Protein AF-A0A6G6YPZ9-F1 (afdb_monomer_lite)

Structure (mmCIF, N/CA/C/O backbone):
data_AF-A0A6G6YPZ9-F1
#
_entry.id   AF-A0A6G6YPZ9-F1
#
loop_
_atom_site.group_PDB
_atom_site.id
_atom_site.type_symbol
_atom_site.label_atom_id
_at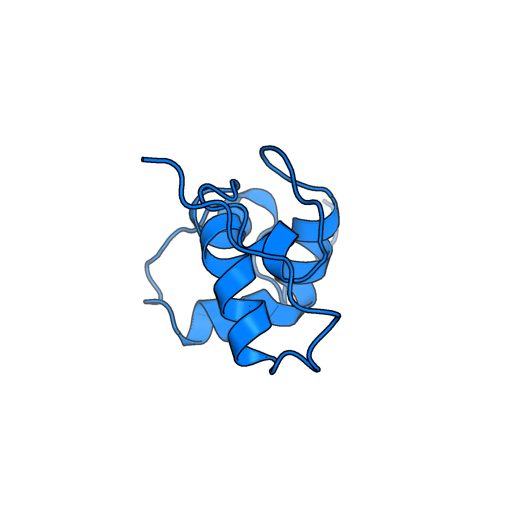om_site.label_alt_id
_atom_site.label_comp_id
_atom_site.label_asym_id
_atom_site.label_entity_id
_atom_site.label_seq_id
_atom_site.pdbx_PDB_ins_code
_atom_site.Cartn_x
_atom_site.Cartn_y
_atom_site.Cartn_z
_atom_site.occupancy
_atom_site.B_iso_or_equiv
_atom_site.auth_seq_id
_atom_site.auth_comp_id
_atom_site.auth_asym_id
_atom_site.auth_atom_id
_atom_site.pdbx_PDB_model_num
ATOM 1 N N . MET A 1 1 ? -19.305 19.655 2.167 1.00 31.98 1 MET A N 1
ATOM 2 C CA . MET A 1 1 ? -19.593 19.253 3.564 1.00 31.98 1 MET A CA 1
ATOM 3 C C . MET A 1 1 ? -18.632 18.125 3.913 1.00 31.98 1 MET A C 1
ATOM 5 O O . MET A 1 1 ? -18.658 17.146 3.179 1.00 31.98 1 MET A O 1
ATOM 9 N N . PRO A 1 2 ? -17.772 18.241 4.939 1.00 37.97 2 PRO A N 1
ATOM 10 C CA . PRO A 1 2 ? -16.895 17.145 5.338 1.00 37.97 2 PRO A CA 1
ATOM 11 C C . PRO A 1 2 ? -17.713 16.148 6.164 1.00 37.97 2 PRO A C 1
ATOM 13 O O . PRO A 1 2 ? -18.261 16.493 7.215 1.00 37.97 2 PRO A O 1
ATOM 16 N N . VAL A 1 3 ? -17.869 14.928 5.658 1.00 51.31 3 VAL A N 1
ATOM 17 C CA . VAL A 1 3 ? -1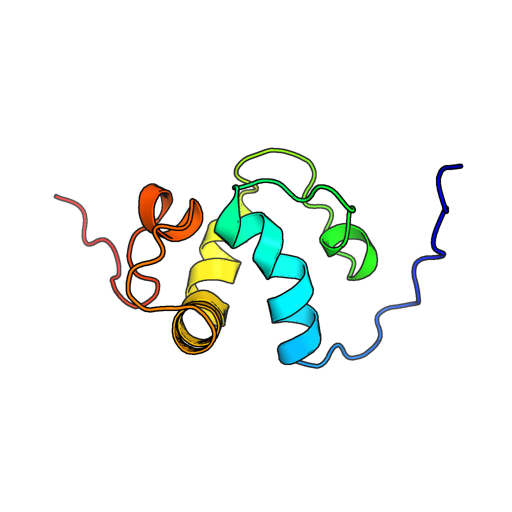8.605 13.874 6.358 1.00 51.31 3 VAL A CA 1
ATOM 18 C C . VAL A 1 3 ? -17.660 13.272 7.389 1.00 51.31 3 VAL A C 1
ATOM 20 O O . VAL A 1 3 ? -16.849 12.419 7.061 1.00 51.31 3 VAL A O 1
ATOM 23 N N . LYS A 1 4 ? -17.754 13.728 8.643 1.00 46.59 4 LYS A N 1
ATOM 24 C CA . LYS A 1 4 ? -17.057 13.096 9.771 1.00 46.59 4 LYS A CA 1
ATOM 25 C C . LYS A 1 4 ? -17.661 11.708 9.995 1.00 46.59 4 LYS A C 1
ATOM 27 O O . LYS A 1 4 ? -18.713 11.587 10.630 1.00 46.59 4 LYS A O 1
ATOM 32 N N . ARG A 1 5 ? -17.044 10.676 9.418 1.00 55.91 5 ARG A N 1
ATOM 33 C CA . ARG A 1 5 ? -17.407 9.280 9.668 1.00 55.91 5 ARG A CA 1
ATOM 34 C C . ARG A 1 5 ? -16.939 8.895 11.072 1.00 55.91 5 ARG A C 1
ATOM 36 O O . ARG A 1 5 ? -15.891 9.313 11.546 1.00 55.91 5 ARG A O 1
ATOM 43 N N . ARG A 1 6 ? -17.816 8.209 11.806 1.00 51.69 6 ARG A N 1
ATOM 44 C CA . ARG A 1 6 ? -17.547 7.733 13.167 1.00 51.69 6 ARG A CA 1
ATOM 45 C C . ARG A 1 6 ? -16.743 6.445 13.056 1.00 51.69 6 ARG A C 1
ATOM 47 O O . ARG A 1 6 ? -17.313 5.467 12.584 1.00 51.69 6 ARG A O 1
ATOM 54 N N . VAL A 1 7 ? -15.510 6.452 13.562 1.00 50.38 7 VAL A N 1
ATOM 55 C CA . VAL A 1 7 ? -14.617 5.287 13.680 1.00 50.38 7 VAL A CA 1
ATOM 56 C C . VAL A 1 7 ? -15.364 4.107 14.323 1.00 50.38 7 VAL A C 1
ATOM 58 O O . VAL A 1 7 ? -15.664 4.142 15.526 1.00 50.38 7 VAL A O 1
ATOM 61 N N . PRO A 1 8 ? -15.722 3.055 13.568 1.00 49.34 8 PRO A N 1
ATOM 62 C CA . PRO A 1 8 ? -16.347 1.884 14.142 1.00 49.34 8 PRO A CA 1
ATOM 63 C C . PRO A 1 8 ? -15.2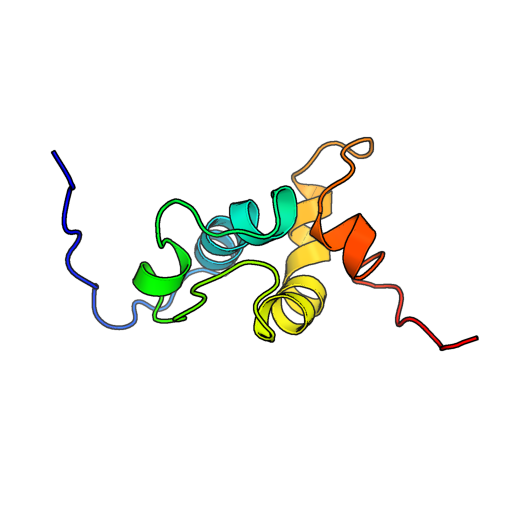56 0.970 14.699 1.00 49.34 8 PRO A C 1
ATOM 65 O O . PRO A 1 8 ? -14.571 0.272 13.962 1.00 49.34 8 PRO A O 1
ATOM 68 N N . LYS A 1 9 ? -15.143 0.977 16.032 1.00 49.97 9 LYS A N 1
ATOM 69 C CA . LYS A 1 9 ? -14.578 -0.061 16.912 1.00 49.97 9 LYS A CA 1
ATOM 70 C C . LYS A 1 9 ? -14.147 -1.331 16.164 1.00 49.97 9 LYS A C 1
ATOM 72 O O . LYS A 1 9 ? -14.978 -2.217 15.987 1.00 49.97 9 LYS A O 1
ATOM 77 N N . GLN A 1 10 ? -12.874 -1.368 15.753 1.00 54.06 10 GLN A N 1
ATOM 78 C CA . GLN A 1 10 ? -12.087 -2.525 15.305 1.00 54.06 10 GLN A CA 1
ATOM 79 C C . GLN A 1 10 ? -12.961 -3.712 14.859 1.00 54.06 10 GLN A C 1
ATOM 81 O O . GLN A 1 10 ? -13.005 -4.764 15.501 1.00 54.06 10 GLN A O 1
ATOM 86 N N . ARG A 1 11 ? -13.749 -3.511 13.794 1.00 52.12 11 ARG A N 1
ATOM 87 C CA . ARG A 1 11 ? -14.425 -4.626 13.128 1.00 52.12 11 ARG A CA 1
ATOM 88 C C . ARG A 1 11 ? -13.315 -5.551 12.659 1.00 52.12 11 ARG A C 1
ATOM 90 O O . ARG A 1 11 ? -12.290 -5.069 12.193 1.00 52.12 11 ARG A O 1
ATOM 97 N N . SER A 1 12 ? -13.498 -6.857 12.808 1.00 52.16 12 SER A N 1
ATOM 98 C CA . SER A 1 12 ? -12.664 -7.854 12.142 1.00 52.16 12 SER A CA 1
ATOM 99 C C . SER A 1 12 ? -12.748 -7.580 10.640 1.00 52.16 12 SER A C 1
ATOM 101 O O . SER A 1 12 ? -13.689 -8.029 9.988 1.00 52.16 12 SER A O 1
ATOM 103 N N . LEU A 1 13 ? -11.867 -6.714 10.137 1.00 64.69 13 LEU A N 1
ATOM 104 C CA . LEU A 1 13 ? -11.878 -6.289 8.752 1.00 64.69 13 LEU A CA 1
ATOM 105 C C . LEU A 1 13 ? -11.556 -7.516 7.918 1.00 64.69 13 LEU A C 1
ATOM 107 O O . LEU A 1 13 ? -10.639 -8.277 8.240 1.00 64.69 13 LEU A O 1
ATOM 111 N N . SER A 1 14 ? -12.348 -7.739 6.875 1.00 76.56 14 SER A N 1
ATOM 112 C CA . SER A 1 14 ? -11.989 -8.770 5.920 1.00 76.56 14 SER A CA 1
ATOM 113 C C . SER A 1 14 ? -10.686 -8.347 5.223 1.00 76.56 14 SER A C 1
ATOM 115 O O . SER A 1 14 ? -10.466 -7.148 5.031 1.00 76.56 14 SER A O 1
ATOM 117 N N . PRO A 1 15 ? -9.828 -9.291 4.799 1.00 78.00 15 PRO A N 1
ATOM 118 C CA . PRO A 1 15 ? -8.618 -8.957 4.042 1.00 78.00 15 PRO A CA 1
ATOM 119 C C . PRO A 1 15 ? -8.901 -8.101 2.795 1.00 78.00 15 PRO A C 1
ATOM 121 O O . PRO A 1 15 ? -8.056 -7.324 2.366 1.00 78.00 15 PRO A O 1
ATOM 124 N N . ALA A 1 16 ? -10.108 -8.215 2.232 1.00 80.94 16 ALA A N 1
ATOM 125 C CA . ALA A 1 16 ? -10.557 -7.410 1.103 1.00 80.94 16 ALA A CA 1
ATOM 126 C C . ALA A 1 16 ? -10.845 -5.946 1.481 1.00 80.94 16 ALA A C 1
ATOM 128 O O . ALA A 1 16 ? -10.543 -5.046 0.701 1.00 80.94 16 ALA A O 1
ATOM 129 N N . ASP A 1 17 ? -11.403 -5.693 2.669 1.00 83.12 17 ASP A N 1
ATOM 130 C CA . ASP A 1 17 ? -11.628 -4.328 3.159 1.00 83.12 17 ASP A CA 1
ATOM 131 C C . ASP A 1 17 ? -10.294 -3.637 3.479 1.00 83.12 17 ASP A C 1
ATOM 133 O O . ASP A 1 17 ? -10.122 -2.459 3.179 1.00 83.12 17 ASP A O 1
ATOM 137 N N . GLU A 1 18 ? -9.328 -4.381 4.031 1.00 85.50 18 GLU A N 1
ATOM 138 C CA . GLU A 1 18 ? -7.979 -3.869 4.296 1.00 85.50 18 GLU A CA 1
ATOM 139 C C . GLU A 1 18 ? -7.259 -3.535 2.982 1.00 85.50 18 GLU A C 1
ATOM 141 O O . GLU A 1 18 ? -6.720 -2.440 2.836 1.00 85.50 18 GLU A O 1
ATOM 146 N N . LEU A 1 19 ? -7.320 -4.426 1.985 1.00 87.31 19 LEU A N 1
ATOM 147 C CA . LEU A 1 19 ? -6.778 -4.174 0.645 1.00 87.31 19 LEU A CA 1
ATOM 148 C C . LEU A 1 19 ? -7.350 -2.893 0.027 1.00 87.31 19 LEU A C 1
ATOM 150 O O . LEU A 1 19 ? -6.615 -2.122 -0.586 1.00 87.31 19 LEU A O 1
ATOM 154 N N . ARG A 1 20 ? -8.656 -2.669 0.194 1.00 86.38 20 ARG A N 1
ATOM 155 C CA . ARG A 1 20 ? -9.335 -1.480 -0.315 1.00 86.38 20 ARG A CA 1
ATOM 156 C C . ARG A 1 20 ? -8.892 -0.207 0.408 1.00 86.38 20 ARG A C 1
ATOM 158 O O . ARG A 1 20 ? -8.702 0.802 -0.252 1.00 86.38 20 ARG A O 1
ATOM 165 N N . ALA A 1 21 ? -8.695 -0.240 1.723 1.00 87.12 21 ALA A N 1
ATOM 166 C CA . ALA A 1 21 ? -8.170 0.923 2.442 1.00 87.12 21 ALA A CA 1
ATOM 167 C C . ALA A 1 21 ? -6.739 1.271 1.986 1.00 87.12 21 ALA A C 1
ATOM 169 O O . ALA A 1 21 ? -6.382 2.434 1.834 1.00 87.12 21 ALA A O 1
ATOM 170 N N . TRP A 1 22 ? -5.923 0.256 1.688 1.00 89.38 22 TRP A N 1
ATOM 171 C CA . TRP A 1 22 ? -4.560 0.454 1.194 1.00 89.38 22 TRP A CA 1
ATOM 172 C C . TRP A 1 22 ? -4.459 0.774 -0.304 1.00 89.38 22 TRP A C 1
ATOM 174 O O . TRP A 1 22 ? -3.387 1.188 -0.746 1.00 89.38 22 TRP A O 1
ATOM 184 N N . SER A 1 23 ? -5.523 0.604 -1.100 1.00 88.44 23 SER A N 1
ATOM 185 C CA . SER A 1 23 ? -5.426 0.734 -2.560 1.00 88.44 23 SER A CA 1
ATOM 186 C C . SER A 1 23 ? -5.024 2.136 -3.006 1.00 88.44 23 SER A C 1
ATOM 188 O O . SER A 1 23 ? -4.191 2.261 -3.898 1.00 88.44 23 SER A O 1
ATOM 190 N N . GLU A 1 24 ? -5.545 3.185 -2.362 1.00 86.56 24 GLU A N 1
ATOM 191 C CA . GLU A 1 24 ? -5.145 4.561 -2.685 1.00 86.56 24 GLU A CA 1
ATOM 192 C C . GLU A 1 24 ? -3.684 4.806 -2.327 1.00 86.56 24 GLU A C 1
ATOM 194 O O . GLU A 1 24 ? -2.899 5.265 -3.156 1.00 86.56 24 GLU A O 1
ATOM 199 N N . MET A 1 25 ? -3.283 4.383 -1.130 1.00 89.31 25 MET A N 1
ATOM 200 C CA . MET A 1 25 ? -1.897 4.472 -0.695 1.00 89.31 25 MET A CA 1
ATOM 201 C C . MET A 1 25 ? -0.946 3.741 -1.657 1.00 89.31 25 MET A C 1
ATOM 203 O O . MET A 1 25 ? 0.163 4.211 -1.902 1.00 89.31 25 MET A O 1
ATOM 207 N N . PHE A 1 26 ? -1.356 2.611 -2.237 1.00 90.12 26 PHE A N 1
ATOM 208 C CA . PHE A 1 26 ? -0.548 1.896 -3.225 1.00 90.12 26 PHE A CA 1
ATOM 209 C C . PHE A 1 26 ? -0.512 2.577 -4.590 1.00 90.12 26 PHE A C 1
ATOM 211 O O . PHE A 1 26 ? 0.519 2.519 -5.267 1.00 90.12 26 PHE A O 1
ATOM 218 N N . ASP A 1 27 ? -1.609 3.211 -4.992 1.00 88.75 27 ASP A N 1
ATOM 219 C CA . ASP A 1 27 ? -1.734 3.847 -6.297 1.00 88.75 27 ASP A CA 1
ATOM 220 C C . ASP A 1 27 ? -0.958 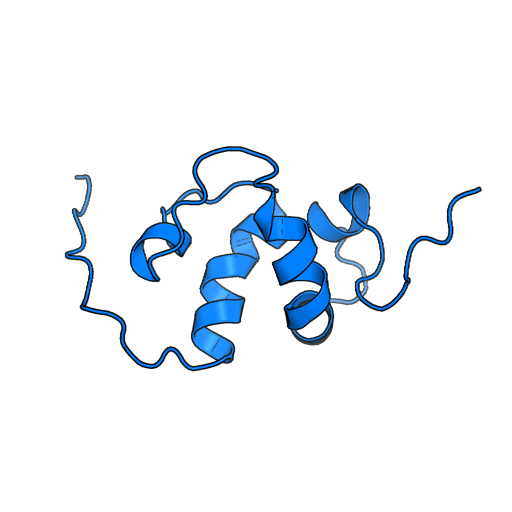5.165 -6.364 1.00 88.75 27 ASP A C 1
ATOM 222 O O . ASP A 1 27 ? -0.095 5.337 -7.224 1.00 88.75 27 ASP A O 1
ATOM 226 N N . VAL A 1 28 ? -1.209 6.066 -5.412 1.00 87.25 28 VAL A N 1
ATOM 227 C CA . VAL A 1 28 ? -0.702 7.450 -5.441 1.00 87.25 28 VAL A CA 1
ATOM 228 C C . VAL A 1 28 ? 0.235 7.788 -4.284 1.00 87.25 28 VAL A C 1
ATOM 230 O O . VAL A 1 28 ? 0.817 8.870 -4.272 1.00 87.25 28 VAL A O 1
ATOM 233 N N . GLY A 1 29 ? 0.418 6.879 -3.323 1.00 86.88 29 GLY A N 1
ATOM 234 C CA . GLY A 1 29 ? 1.299 7.112 -2.178 1.00 86.88 29 GLY A CA 1
ATOM 235 C C . GLY A 1 29 ? 0.708 8.009 -1.103 1.00 86.88 29 GLY A C 1
ATOM 236 O O . GLY A 1 29 ? 1.457 8.452 -0.235 1.00 86.88 29 GLY A O 1
ATOM 237 N N . PHE A 1 30 ? -0.596 8.281 -1.159 1.00 83.50 30 PHE A N 1
ATOM 238 C CA . PHE A 1 30 ? -1.309 9.140 -0.223 1.00 83.50 30 PHE A CA 1
ATOM 239 C C . PHE A 1 30 ? -2.718 8.590 0.026 1.00 83.50 30 PHE A C 1
ATOM 241 O O . PHE A 1 30 ? -3.358 8.108 -0.907 1.00 83.50 30 PHE A O 1
ATOM 248 N N . ASP A 1 31 ? -3.189 8.675 1.268 1.00 83.12 31 ASP A N 1
ATOM 249 C CA . ASP A 1 31 ? -4.569 8.361 1.650 1.00 83.12 31 ASP A CA 1
ATOM 250 C C . ASP A 1 31 ? -5.388 9.657 1.642 1.00 83.12 31 ASP A C 1
ATOM 252 O O . ASP A 1 31 ? -5.199 10.528 2.491 1.00 83.12 31 ASP A O 1
ATOM 256 N N . PHE A 1 32 ? -6.233 9.841 0.626 1.00 77.00 32 PHE A N 1
ATOM 257 C CA . PHE A 1 32 ? -6.984 11.088 0.454 1.00 77.00 32 PHE A CA 1
ATOM 258 C C . PHE A 1 32 ? -8.278 11.124 1.263 1.00 77.00 32 PHE A C 1
ATOM 260 O O . PHE A 1 32 ? -8.801 12.213 1.522 1.00 77.00 32 PHE A O 1
ATOM 267 N N . PHE A 1 33 ? -8.812 9.957 1.616 1.00 78.69 33 PHE A N 1
ATOM 268 C CA . PHE A 1 33 ? -10.097 9.830 2.299 1.00 78.69 33 PHE A CA 1
ATOM 269 C C . PHE A 1 33 ? -9.970 9.416 3.763 1.00 78.69 33 PHE A C 1
ATOM 271 O O . PHE A 1 33 ? -11.002 9.233 4.411 1.00 78.69 33 PHE A O 1
ATOM 278 N N . ASP A 1 34 ? -8.740 9.323 4.274 1.00 78.94 34 ASP A N 1
ATOM 279 C CA . ASP A 1 34 ? -8.433 8.811 5.609 1.00 78.94 34 ASP A CA 1
ATOM 280 C C . ASP A 1 34 ? -9.044 7.402 5.810 1.00 78.94 34 ASP A C 1
ATOM 282 O O . ASP A 1 34 ? -9.466 7.027 6.909 1.00 78.94 34 ASP A O 1
ATOM 286 N N . ASP A 1 35 ? -9.107 6.603 4.734 1.00 81.56 35 ASP A N 1
ATOM 287 C CA . ASP A 1 35 ? -9.659 5.241 4.754 1.00 81.56 35 ASP A CA 1
ATOM 288 C C . ASP A 1 35 ? -8.803 4.325 5.654 1.00 81.56 35 ASP A C 1
ATOM 290 O O . ASP A 1 35 ? -9.318 3.388 6.274 1.00 81.56 35 ASP A O 1
ATOM 294 N N . LEU A 1 36 ? -7.502 4.614 5.787 1.00 81.12 36 LEU A N 1
ATOM 295 C CA . LEU A 1 36 ? -6.616 3.940 6.734 1.00 81.12 36 LEU A CA 1
ATOM 296 C C . LEU A 1 36 ? -6.960 4.322 8.182 1.00 81.12 36 LEU A C 1
ATOM 298 O O . LEU A 1 36 ? -6.958 3.454 9.063 1.00 81.12 36 LEU A O 1
ATOM 302 N N . GLU A 1 37 ? -7.334 5.578 8.443 1.00 80.81 37 GLU A N 1
ATOM 303 C CA . GLU A 1 37 ? -7.758 6.019 9.778 1.00 80.81 37 GLU A CA 1
ATOM 304 C C . GLU A 1 37 ? -9.052 5.310 10.208 1.00 80.81 37 GLU A C 1
ATOM 306 O O . GLU A 1 37 ? -9.171 4.874 11.359 1.00 80.81 37 GLU A O 1
ATOM 311 N N . ASP A 1 38 ? -9.979 5.096 9.268 1.00 74.62 38 ASP A N 1
ATOM 312 C CA . ASP A 1 38 ? -11.237 4.371 9.492 1.00 74.62 38 ASP A CA 1
ATOM 313 C C . ASP A 1 38 ? -11.011 2.913 9.954 1.00 74.62 38 ASP A C 1
ATOM 315 O O . ASP A 1 38 ? -11.844 2.351 10.679 1.00 74.62 38 ASP A O 1
ATOM 319 N N . ILE A 1 39 ? -9.864 2.311 9.611 1.00 75.44 39 ILE A N 1
ATOM 320 C CA . ILE A 1 39 ? -9.467 0.954 10.032 1.00 75.44 39 ILE A CA 1
ATOM 321 C C . ILE A 1 39 ? -8.487 0.950 11.218 1.00 75.44 39 ILE A C 1
ATOM 323 O O . ILE A 1 39 ? -8.008 -0.107 11.636 1.00 75.44 39 ILE A O 1
ATOM 327 N N . GLY A 1 40 ? -8.236 2.119 11.816 1.00 74.50 40 GLY A N 1
ATOM 328 C CA . GLY A 1 40 ? -7.368 2.298 12.981 1.00 74.50 40 GLY A CA 1
ATOM 329 C C . GLY A 1 40 ? -5.879 2.419 12.651 1.00 74.50 40 GLY A C 1
ATOM 330 O O . GLY A 1 40 ? -5.048 2.320 13.555 1.00 74.50 40 GLY A O 1
ATOM 331 N N . LEU A 1 41 ? -5.532 2.626 11.380 1.00 76.75 41 LEU A N 1
ATOM 332 C CA . LEU A 1 41 ? -4.178 2.909 10.923 1.00 76.75 41 LEU A CA 1
ATOM 333 C C . LEU A 1 41 ? -4.047 4.408 10.659 1.00 76.75 41 LEU A C 1
ATOM 335 O O . LEU A 1 41 ? -4.486 4.917 9.638 1.00 76.75 41 LEU A O 1
ATOM 339 N N . SER A 1 42 ? -3.408 5.138 11.567 1.00 69.44 42 SER A N 1
ATOM 340 C CA . SER A 1 42 ? -3.104 6.552 11.331 1.00 69.44 42 SER A CA 1
ATOM 341 C C . SER A 1 42 ? -1.956 6.679 10.328 1.00 69.44 42 SER A C 1
ATOM 343 O O . SER A 1 42 ? -0.801 6.816 10.721 1.00 69.44 42 SER A O 1
ATOM 345 N N . ALA A 1 43 ? -2.272 6.587 9.039 1.00 65.81 43 ALA A N 1
ATOM 346 C CA . ALA A 1 43 ? -1.328 6.749 7.944 1.00 65.81 43 ALA A CA 1
ATOM 347 C C . ALA A 1 43 ? -1.451 8.144 7.326 1.00 65.81 43 ALA A C 1
ATOM 349 O O . ALA A 1 43 ? -1.860 8.313 6.185 1.00 65.81 43 ALA A O 1
ATOM 350 N N . THR A 1 44 ? -1.116 9.172 8.101 1.00 62.31 44 THR A N 1
ATOM 351 C CA . THR A 1 44 ? -1.197 10.551 7.618 1.00 62.31 44 THR A CA 1
ATOM 352 C C . THR A 1 44 ? 0.095 10.921 6.887 1.00 62.31 44 THR A C 1
ATOM 354 O O . THR A 1 44 ? 1.167 10.943 7.494 1.00 62.31 44 THR A O 1
ATOM 357 N N . GLY A 1 45 ? -0.002 11.247 5.597 1.00 66.44 45 GLY A N 1
ATOM 358 C CA . GLY A 1 45 ? 1.113 11.766 4.798 1.00 66.44 45 GLY A CA 1
ATOM 359 C C . GLY A 1 45 ? 1.635 10.819 3.715 1.00 66.44 45 GLY A C 1
ATOM 360 O O . GLY A 1 45 ? 1.393 9.613 3.734 1.00 66.44 45 GLY A O 1
ATOM 361 N N . GLU A 1 46 ? 2.377 11.388 2.758 1.00 69.31 46 GLU A N 1
ATOM 362 C CA . GLU A 1 46 ? 2.958 10.622 1.654 1.00 69.31 46 GLU A CA 1
ATOM 363 C C . GLU A 1 46 ? 3.989 9.613 2.173 1.00 69.31 46 GLU A C 1
ATOM 365 O O . GLU A 1 46 ? 4.849 9.947 2.991 1.00 69.31 46 GLU A O 1
ATOM 370 N N . GLY A 1 47 ? 3.944 8.381 1.670 1.00 62.88 47 GLY A N 1
ATOM 371 C CA . GLY A 1 47 ? 5.006 7.408 1.924 1.00 62.88 47 GLY A CA 1
ATOM 372 C C . GLY A 1 47 ? 5.092 6.888 3.356 1.00 62.88 47 GLY A C 1
ATOM 373 O O . GLY A 1 47 ? 6.191 6.638 3.853 1.00 62.88 47 GLY A O 1
ATOM 374 N N . HIS A 1 48 ? 3.943 6.711 4.011 1.00 77.19 48 HIS A N 1
ATOM 375 C CA . HIS A 1 48 ? 3.842 6.194 5.371 1.00 77.19 48 HIS A CA 1
ATOM 376 C C . HIS A 1 48 ? 4.721 4.940 5.603 1.00 77.19 48 HIS A C 1
ATOM 378 O O . HIS A 1 48 ? 4.706 4.030 4.772 1.00 77.19 48 HIS A O 1
ATOM 384 N N . PRO A 1 49 ? 5.450 4.818 6.733 1.00 78.50 49 PRO A N 1
ATOM 385 C CA . PRO A 1 49 ? 6.378 3.705 6.975 1.00 78.50 49 PRO A CA 1
ATOM 386 C C . PRO A 1 49 ? 5.713 2.324 6.960 1.00 78.50 49 PRO A C 1
ATOM 388 O O . PRO A 1 49 ? 6.359 1.335 6.633 1.00 78.50 49 PRO A O 1
ATOM 391 N N . LEU A 1 50 ? 4.415 2.244 7.272 1.00 83.00 50 LEU A N 1
ATOM 392 C CA . LEU A 1 50 ? 3.668 0.983 7.195 1.00 83.00 50 LEU A CA 1
ATOM 393 C C . LEU A 1 50 ? 3.295 0.585 5.759 1.00 83.00 50 LEU A C 1
ATOM 395 O O . LEU A 1 50 ? 2.890 -0.555 5.547 1.00 83.00 50 LEU A O 1
ATOM 399 N N . ALA A 1 51 ? 3.427 1.488 4.781 1.00 86.12 51 ALA A N 1
ATOM 400 C CA . ALA A 1 51 ? 3.071 1.214 3.392 1.00 86.12 51 ALA A CA 1
ATOM 401 C C . ALA A 1 51 ? 3.949 0.119 2.780 1.00 86.12 51 ALA A C 1
ATOM 403 O O . ALA A 1 51 ? 3.438 -0.696 2.021 1.00 86.12 51 ALA A O 1
ATOM 404 N N . GLU A 1 52 ? 5.233 0.038 3.144 1.00 87.56 52 GLU A N 1
ATOM 405 C CA . GLU A 1 52 ? 6.106 -1.040 2.667 1.00 87.56 52 GLU A CA 1
ATOM 406 C C . GLU A 1 52 ? 5.672 -2.404 3.225 1.00 87.56 52 GLU A C 1
ATOM 408 O O . GLU A 1 52 ? 5.550 -3.381 2.485 1.00 87.56 52 GLU A O 1
ATOM 413 N N . ASP A 1 53 ? 5.396 -2.472 4.529 1.00 86.69 53 ASP A N 1
ATOM 414 C CA . ASP A 1 53 ? 4.911 -3.686 5.190 1.00 86.69 53 ASP A CA 1
ATOM 415 C C . ASP A 1 53 ? 3.565 -4.145 4.618 1.00 86.69 53 ASP A C 1
ATOM 417 O O . ASP A 1 53 ? 3.377 -5.332 4.336 1.00 86.69 53 ASP A O 1
ATOM 421 N N . ALA A 1 54 ? 2.639 -3.207 4.411 1.00 88.81 54 ALA A N 1
ATOM 422 C CA . ALA A 1 54 ? 1.348 -3.479 3.795 1.00 88.81 54 ALA A CA 1
ATOM 423 C C . ALA A 1 54 ? 1.509 -3.930 2.340 1.00 88.81 54 ALA A C 1
ATOM 425 O O . ALA A 1 54 ? 0.900 -4.920 1.936 1.00 88.81 54 ALA A O 1
ATOM 426 N N . TRP A 1 55 ? 2.384 -3.279 1.570 1.00 90.12 55 TRP A N 1
ATOM 427 C CA . TRP A 1 55 ? 2.673 -3.648 0.186 1.00 90.12 55 TRP A CA 1
ATOM 428 C C . TRP A 1 55 ? 3.220 -5.072 0.077 1.00 90.12 55 TRP A C 1
ATOM 430 O O . TRP A 1 55 ? 2.763 -5.846 -0.760 1.00 90.12 55 TRP A O 1
ATOM 440 N N . ARG A 1 56 ? 4.121 -5.485 0.974 1.00 88.31 56 ARG A N 1
ATOM 441 C CA . ARG A 1 56 ? 4.636 -6.866 1.005 1.00 88.31 56 ARG A CA 1
ATOM 442 C C . ARG A 1 56 ? 3.557 -7.912 1.302 1.00 88.31 56 ARG A C 1
ATOM 444 O O . ARG A 1 56 ? 3.665 -9.040 0.831 1.00 88.31 56 ARG A O 1
ATOM 451 N N . ARG A 1 57 ? 2.529 -7.563 2.083 1.00 88.44 57 ARG A N 1
ATOM 452 C CA . ARG A 1 57 ? 1.446 -8.486 2.479 1.00 88.44 57 ARG A CA 1
ATOM 453 C C . ARG A 1 57 ? 0.307 -8.530 1.463 1.00 88.44 57 ARG A C 1
ATOM 455 O O . ARG A 1 57 ? -0.183 -9.609 1.145 1.00 88.44 57 ARG A O 1
ATOM 462 N N . LEU A 1 58 ? -0.107 -7.366 0.970 1.00 89.56 58 LEU A N 1
ATOM 463 C CA . LEU A 1 58 ? -1.334 -7.164 0.193 1.00 89.56 58 LEU A CA 1
ATOM 464 C C . LEU A 1 58 ? -1.065 -6.788 -1.269 1.00 89.56 58 LEU A C 1
ATOM 466 O O . LEU A 1 58 ? -1.932 -6.975 -2.119 1.00 89.56 58 LEU A O 1
ATOM 470 N N . GLY A 1 59 ? 0.137 -6.310 -1.598 1.00 88.94 59 GLY A N 1
ATOM 471 C CA . GLY A 1 59 ? 0.473 -5.825 -2.938 1.00 88.94 59 GLY A CA 1
ATOM 472 C C . GLY A 1 59 ? 0.338 -6.890 -4.024 1.00 88.94 59 GLY A C 1
ATOM 473 O O . GLY A 1 59 ? 0.004 -6.573 -5.160 1.00 88.94 59 GLY A O 1
ATOM 474 N N . ALA A 1 60 ? 0.538 -8.169 -3.693 1.00 88.69 60 ALA A N 1
ATOM 475 C CA . ALA A 1 60 ? 0.329 -9.256 -4.648 1.00 88.69 60 ALA A CA 1
ATOM 476 C C . ALA A 1 60 ? -1.151 -9.433 -5.028 1.00 88.69 60 ALA A C 1
ATOM 478 O O . ALA A 1 60 ? -1.455 -9.675 -6.193 1.00 88.69 60 ALA A O 1
ATOM 479 N N . GLU A 1 61 ? -2.063 -9.286 -4.065 1.00 90.00 61 GLU A N 1
ATOM 480 C CA . GLU A 1 61 ? -3.509 -9.316 -4.316 1.00 90.00 61 GLU A CA 1
ATOM 481 C C . GLU A 1 61 ? -3.964 -8.044 -5.038 1.00 90.00 61 GLU A C 1
ATOM 483 O O . GLU A 1 61 ? -4.751 -8.124 -5.978 1.00 90.00 61 GLU A O 1
ATOM 488 N N . TYR A 1 62 ? -3.396 -6.888 -4.684 1.00 89.38 62 TYR A N 1
ATOM 489 C CA . TYR A 1 62 ? -3.652 -5.627 -5.381 1.00 89.38 62 TYR A CA 1
ATOM 490 C C . TYR A 1 62 ? -3.280 -5.718 -6.869 1.00 89.38 62 TYR A C 1
ATOM 492 O O . TYR A 1 62 ? -4.105 -5.449 -7.736 1.00 89.38 62 TYR A O 1
ATOM 500 N N . LEU A 1 63 ? -2.073 -6.203 -7.184 1.00 88.62 63 LEU A N 1
ATOM 501 C CA . LEU A 1 63 ? -1.610 -6.375 -8.567 1.00 88.62 63 LEU A CA 1
ATOM 502 C C . LEU A 1 63 ? -2.376 -7.455 -9.348 1.00 88.62 63 LEU A C 1
ATOM 504 O O . LEU A 1 63 ? -2.318 -7.462 -10.573 1.00 88.62 63 LEU A O 1
ATOM 508 N N . ARG A 1 64 ? -3.064 -8.385 -8.673 1.00 87.62 64 ARG A N 1
ATOM 509 C CA . ARG A 1 64 ? -3.968 -9.345 -9.332 1.00 87.62 64 ARG A CA 1
ATOM 510 C C . ARG A 1 64 ? -5.303 -8.715 -9.714 1.00 87.62 64 ARG A C 1
ATOM 512 O O . ARG A 1 64 ? -5.906 -9.155 -10.690 1.00 87.62 64 ARG A O 1
ATOM 519 N N . ALA A 1 65 ? -5.777 -7.757 -8.921 1.00 86.19 65 ALA A N 1
ATOM 520 C CA . ALA A 1 65 ? -7.016 -7.032 -9.181 1.00 86.19 65 ALA A CA 1
ATOM 521 C C . ALA A 1 65 ? -6.827 -5.923 -10.230 1.00 86.19 65 ALA A C 1
ATOM 523 O O . ALA A 1 65 ? -7.742 -5.657 -11.007 1.00 86.19 65 ALA A O 1
ATOM 524 N N . GLU A 1 66 ? -5.641 -5.314 -10.273 1.00 84.88 66 GLU A N 1
ATOM 525 C CA . GLU A 1 66 ? -5.301 -4.241 -11.206 1.00 84.88 66 GLU A CA 1
ATOM 526 C C . GLU A 1 66 ? -4.787 -4.758 -12.565 1.00 84.88 66 GLU A C 1
ATOM 528 O O . GLU A 1 66 ? -4.261 -5.870 -12.675 1.00 84.88 66 GLU A O 1
ATOM 533 N N . PRO A 1 67 ? -4.908 -3.954 -13.637 1.00 81.56 67 PRO A N 1
ATOM 534 C CA . PRO A 1 67 ? -4.343 -4.300 -14.935 1.00 81.56 67 PRO A C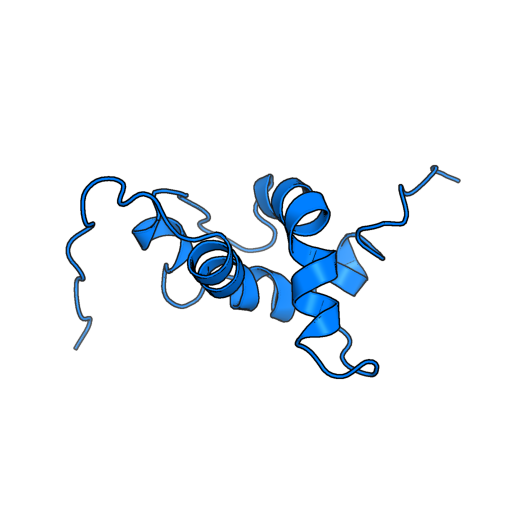A 1
ATOM 535 C C . PRO A 1 67 ? -2.809 -4.364 -14.883 1.00 81.56 67 PRO A C 1
ATOM 537 O O . PRO A 1 67 ? -2.155 -3.518 -14.277 1.00 81.56 67 PRO A O 1
ATOM 540 N N . ALA A 1 68 ? -2.230 -5.345 -15.583 1.00 76.31 68 ALA A N 1
ATOM 541 C CA . ALA A 1 68 ? -0.794 -5.647 -15.541 1.00 76.31 68 ALA A CA 1
ATOM 542 C C . ALA A 1 68 ? 0.122 -4.490 -15.991 1.00 76.31 68 ALA A C 1
ATOM 544 O O . ALA A 1 68 ? 1.290 -4.453 -15.609 1.00 76.31 68 ALA A O 1
ATOM 545 N N . ASP A 1 69 ? -0.402 -3.552 -16.783 1.00 77.81 69 ASP A N 1
ATOM 546 C CA . ASP A 1 69 ? 0.327 -2.384 -17.291 1.00 77.81 69 ASP A CA 1
ATOM 547 C C . ASP A 1 69 ? 0.288 -1.172 -16.341 1.00 77.81 69 ASP A C 1
ATOM 549 O O . ASP A 1 69 ? 0.890 -0.136 -16.633 1.00 77.81 69 ASP A O 1
ATOM 553 N N . LYS A 1 70 ? -0.421 -1.260 -15.207 1.00 81.19 70 LYS A N 1
ATOM 554 C CA . LYS A 1 70 ? -0.534 -0.145 -14.264 1.00 81.19 70 LYS A CA 1
ATOM 555 C C . LYS A 1 70 ? 0.748 0.017 -13.452 1.00 81.19 70 LYS A C 1
ATOM 557 O O . LYS A 1 70 ? 1.124 -0.842 -12.654 1.00 81.19 70 LYS A O 1
ATOM 562 N N . VAL A 1 71 ? 1.389 1.171 -13.606 1.00 83.44 71 VAL A N 1
ATOM 563 C CA . VAL A 1 71 ? 2.510 1.590 -12.762 1.00 83.44 71 VAL A CA 1
ATOM 564 C C . VAL A 1 71 ? 1.944 2.354 -11.570 1.00 83.44 71 VAL A C 1
ATOM 566 O O . VAL A 1 71 ? 1.475 3.477 -11.712 1.00 83.44 71 VAL A O 1
ATOM 569 N N . CYS A 1 72 ? 1.941 1.701 -10.413 1.00 88.56 72 CYS A N 1
ATOM 570 C CA . CYS A 1 72 ? 1.437 2.257 -9.158 1.00 88.56 72 CYS A CA 1
ATOM 571 C C . CYS A 1 72 ? 2.609 2.846 -8.363 1.00 88.56 72 CYS A C 1
ATOM 573 O O . CYS A 1 72 ? 3.707 2.280 -8.402 1.00 88.56 72 CYS A O 1
ATOM 575 N N . TRP A 1 73 ? 2.381 3.892 -7.569 1.00 91.00 73 TRP A N 1
ATOM 576 C CA . TRP A 1 73 ? 3.421 4.511 -6.738 1.00 91.00 73 TRP A CA 1
ATOM 577 C C . TRP A 1 73 ? 4.168 3.490 -5.866 1.00 91.00 73 TRP A C 1
ATOM 579 O O . TRP A 1 73 ? 5.397 3.522 -5.789 1.00 91.00 73 TRP A O 1
ATOM 589 N N . ALA A 1 74 ? 3.461 2.528 -5.259 1.00 88.50 74 ALA A N 1
ATOM 590 C CA . ALA A 1 74 ? 4.088 1.503 -4.422 1.00 88.50 74 ALA A CA 1
ATOM 591 C C . ALA A 1 74 ? 5.005 0.566 -5.224 1.00 88.50 74 ALA A C 1
ATOM 593 O O . ALA A 1 74 ? 6.057 0.157 -4.728 1.00 88.50 74 ALA A O 1
ATOM 594 N N . LEU A 1 75 ? 4.654 0.276 -6.481 1.00 89.25 75 LEU A N 1
ATOM 595 C CA . LEU A 1 75 ? 5.489 -0.513 -7.384 1.00 89.25 75 LEU A CA 1
ATOM 596 C C . LEU A 1 75 ? 6.766 0.252 -7.765 1.00 89.25 75 LEU A C 1
ATOM 598 O O . LEU A 1 75 ? 7.839 -0.346 -7.804 1.00 89.25 75 LEU A O 1
ATOM 602 N N . GLU A 1 76 ? 6.685 1.564 -7.994 1.00 89.12 76 GLU A N 1
ATOM 603 C CA . GLU A 1 76 ? 7.861 2.399 -8.279 1.00 89.12 76 GLU A CA 1
ATOM 604 C C . GLU A 1 76 ? 8.755 2.579 -7.047 1.00 89.12 76 GLU A C 1
ATOM 606 O O . GLU A 1 76 ? 9.982 2.433 -7.116 1.00 89.12 76 GLU A O 1
ATOM 611 N N . LYS A 1 77 ? 8.150 2.864 -5.890 1.00 88.62 77 LYS A N 1
ATOM 612 C CA . LYS A 1 77 ? 8.876 3.113 -4.643 1.00 88.62 77 LYS A CA 1
ATOM 613 C C . LYS A 1 77 ? 9.499 1.858 -4.068 1.00 88.62 77 LYS A C 1
ATOM 615 O O . LYS A 1 77 ? 10.697 1.868 -3.773 1.00 88.62 77 LYS A O 1
ATOM 620 N N . PHE A 1 78 ? 8.724 0.791 -3.913 1.00 87.12 78 PHE A N 1
ATOM 621 C CA . PHE A 1 78 ? 9.153 -0.419 -3.211 1.00 87.12 78 PHE A CA 1
ATOM 622 C C . PHE A 1 78 ? 9.588 -1.540 -4.159 1.00 87.12 78 PHE A C 1
ATOM 624 O O . PHE A 1 78 ? 10.407 -2.372 -3.773 1.00 87.12 78 PHE A O 1
ATOM 631 N N . GLY A 1 79 ? 9.130 -1.530 -5.413 1.00 87.00 79 GLY A N 1
ATOM 632 C CA . GLY A 1 79 ? 9.333 -2.631 -6.353 1.00 87.00 79 GLY A CA 1
ATOM 633 C C . GLY A 1 79 ? 8.215 -3.667 -6.265 1.00 87.00 79 GLY A C 1
ATOM 634 O O . GLY A 1 79 ? 7.155 -3.426 -5.680 1.00 87.00 79 GLY A O 1
ATOM 635 N N . ARG A 1 80 ? 8.427 -4.842 -6.863 1.00 87.00 80 ARG A N 1
ATOM 636 C CA . ARG A 1 80 ? 7.431 -5.919 -6.807 1.00 87.00 80 ARG A CA 1
ATOM 637 C C . ARG A 1 80 ? 7.326 -6.467 -5.379 1.00 87.00 80 ARG A C 1
ATOM 639 O O . ARG A 1 80 ? 8.353 -6.708 -4.754 1.00 87.00 80 ARG A O 1
ATOM 646 N N . PRO A 1 81 ? 6.116 -6.741 -4.866 1.00 85.62 81 PRO A N 1
ATOM 647 C CA . PRO A 1 81 ? 5.920 -7.120 -3.464 1.00 85.62 81 PRO A CA 1
ATOM 648 C C . PRO A 1 81 ? 6.525 -8.488 -3.101 1.00 85.62 81 PRO A C 1
ATOM 650 O O . PRO A 1 81 ? 6.846 -8.734 -1.943 1.00 85.62 81 PRO A O 1
ATOM 653 N N . TRP A 1 82 ? 6.724 -9.365 -4.091 1.00 80.88 82 TRP A N 1
ATOM 654 C CA . TRP A 1 82 ? 7.428 -10.647 -3.952 1.00 80.88 82 TRP A CA 1
ATOM 655 C C . TRP A 1 82 ? 8.931 -10.564 -4.255 1.00 80.88 82 TRP A C 1
ATOM 657 O O . TRP A 1 82 ? 9.658 -11.530 -4.022 1.00 80.88 82 TRP A O 1
ATOM 667 N N . GLU A 1 83 ? 9.416 -9.440 -4.785 1.00 76.25 83 GLU A N 1
ATOM 668 C CA . GLU A 1 83 ? 10.846 -9.201 -4.935 1.00 76.25 83 GLU A CA 1
ATOM 669 C C . GLU A 1 83 ? 11.355 -8.554 -3.653 1.00 76.25 83 GLU A C 1
ATOM 671 O O . GLU A 1 83 ? 11.279 -7.344 -3.452 1.00 76.25 83 GLU A O 1
ATOM 676 N N . THR A 1 84 ? 11.930 -9.368 -2.770 1.00 60.09 84 THR A N 1
ATOM 677 C CA . THR A 1 84 ? 12.844 -8.839 -1.760 1.00 60.09 84 THR A CA 1
ATOM 678 C C . THR A 1 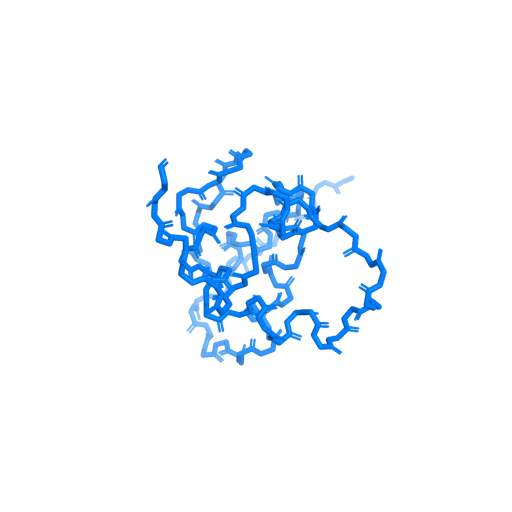84 ? 13.946 -8.110 -2.519 1.00 60.09 84 THR A C 1
ATOM 680 O O . THR A 1 84 ? 14.739 -8.764 -3.200 1.00 60.09 84 THR A O 1
ATOM 683 N N . ARG A 1 85 ? 14.000 -6.771 -2.433 1.00 56.34 85 ARG A N 1
ATOM 684 C CA . ARG A 1 85 ? 15.152 -5.989 -2.899 1.00 56.34 85 ARG A CA 1
ATOM 685 C C . ARG A 1 85 ? 16.385 -6.476 -2.139 1.00 56.34 85 ARG A C 1
ATOM 687 O O . ARG A 1 85 ? 16.724 -5.969 -1.075 1.00 56.34 85 ARG A O 1
ATOM 694 N N . TYR A 1 86 ? 17.051 -7.489 -2.679 1.00 48.03 86 TYR A N 1
ATOM 695 C CA . TYR A 1 86 ? 18.431 -7.770 -2.347 1.00 48.03 86 TYR A CA 1
ATOM 696 C C . TYR A 1 86 ? 19.226 -6.595 -2.898 1.00 48.03 86 TYR A C 1
ATOM 698 O O . TYR A 1 86 ? 19.323 -6.402 -4.109 1.00 48.03 86 TYR A O 1
ATOM 706 N N . ALA A 1 87 ? 19.674 -5.759 -1.965 1.00 43.88 87 ALA A N 1
ATOM 707 C CA . ALA A 1 87 ? 20.485 -4.584 -2.205 1.00 43.88 87 ALA A CA 1
ATOM 708 C C . ALA A 1 87 ? 21.625 -4.894 -3.184 1.00 43.88 87 ALA A C 1
ATOM 710 O O . ALA A 1 87 ? 22.287 -5.930 -3.077 1.00 43.88 87 ALA A O 1
ATOM 711 N N . ARG A 1 88 ? 21.844 -3.968 -4.115 1.00 40.91 88 ARG A N 1
ATOM 712 C CA . ARG A 1 88 ? 23.072 -3.877 -4.892 1.00 40.91 88 ARG A CA 1
ATOM 713 C C . ARG A 1 88 ? 23.789 -2.596 -4.513 1.00 40.91 88 ARG A C 1
ATOM 715 O O . ARG A 1 88 ? 23.075 -1.588 -4.317 1.00 40.91 88 ARG A O 1
#

Sequence (88 aa):
MPVKRRVPKQRSLSPADELRAWSEMFDVGFDFFDDLEDIGLSATGEGHPLAEDAWRRLGAEYLRAEPADKVCWALEKFGRPWETRYAR

Foldseek 3Di:
DQPPDDQPDQDVDDLVLVLVQCLCCFAEQARPNCSCVSNVHPQHDGNRPCNLVCCLVNVVVSCVVDDVPRDGPNCVPNNHSPDPPPDD

Radius of gyration: 13.59 Å; chains: 1; bounding box: 43×30×34 Å

pLDDT: mean 76.13, std 15.08, range [31.98, 91.0]

Secondary structure (DSSP, 8-state):
--------TT----HHHHHHHHHHHHHHSS-SS-HHHHTT----STT-THHHHHHHHHHHHHHHHS-TT---HHHHHH--TT------